Protein AF-A0AAV5BTE7-F1 (afdb_monomer)

InterPro domains:
  IPR003690 Transcription termination factor, mitochondrial/chloroplastic [PF02536] (1-107)
  IPR003690 Transcription termination factor, mitochondrial/chloroplastic [PTHR13068] (10-111)
  IPR003690 Transcription termination factor, mitochondrial/chloroplastic [SM00733] (30-61)
  IPR003690 Transcription termination factor, mitochondrial/chloroplastic [SM00733] (62-93)
  IPR038538 MTERF superfamily, mitochondrial/chloroplastic [G3DSA:1.25.70.10] (1-117)

Nearest PDB structures (foldseek):
  3m66-assembly1_A  TM=8.465E-01  e=2.252E-04  Homo sapiens
  4fzv-assembly1_B  TM=8.477E-01  e=6.523E-04  Homo sapiens
  7odr-assembly1_y  TM=8.522E-01  e=7.716E-04  Homo sapiens
  4fp9-assembly1_B  TM=8.095E-01  e=9.653E-04  Homo sapiens
  3n6s-assembly1_A  TM=8.250E-01  e=5.474E-03  Homo sapiens

Structure (mmCIF, N/CA/C/O backbone):
data_AF-A0AAV5BTE7-F1
#
_entry.id   AF-A0AAV5BTE7-F1
#
loop_
_atom_site.group_PDB
_atom_site.id
_atom_site.type_symbol
_atom_site.label_atom_id
_atom_site.label_alt_id
_atom_site.label_comp_id
_atom_site.label_asym_id
_atom_site.label_entity_id
_atom_site.label_seq_id
_atom_site.pdbx_PDB_ins_code
_atom_site.Cartn_x
_atom_site.Cartn_y
_atom_site.Cartn_z
_atom_site.occupancy
_atom_site.B_iso_or_equiv
_atom_site.auth_seq_id
_atom_site.auth_comp_id
_atom_site.auth_asym_id
_atom_site.auth_atom_id
_atom_site.pdbx_PDB_model_num
ATOM 1 N N . MET A 1 1 ? 4.923 20.482 -11.886 1.00 43.56 1 MET A N 1
ATOM 2 C CA . MET A 1 1 ? 4.784 19.327 -12.803 1.00 43.56 1 MET A CA 1
ATOM 3 C C . MET A 1 1 ? 4.765 18.045 -11.981 1.00 43.56 1 MET A C 1
ATOM 5 O O . MET A 1 1 ? 5.563 17.973 -11.049 1.00 43.56 1 MET A O 1
ATOM 9 N N . PRO A 1 2 ? 3.886 17.068 -12.272 1.00 46.47 2 PRO A N 1
ATOM 10 C CA . PRO A 1 2 ? 3.897 15.764 -11.605 1.00 46.47 2 PRO A CA 1
ATOM 11 C C . PRO A 1 2 ? 5.210 15.014 -11.881 1.00 46.47 2 PRO A C 1
ATOM 13 O O . PRO A 1 2 ? 5.678 14.987 -13.016 1.00 46.47 2 PRO A O 1
ATOM 16 N N . GLN A 1 3 ? 5.803 14.400 -10.854 1.00 51.56 3 GLN A N 1
ATOM 17 C CA . GLN A 1 3 ? 7.149 13.795 -10.911 1.00 51.56 3 GLN A CA 1
ATOM 18 C C . GLN A 1 3 ? 7.241 12.503 -11.758 1.00 51.56 3 GLN A C 1
ATOM 20 O O . GLN A 1 3 ? 8.336 12.010 -12.005 1.00 51.56 3 GLN A O 1
ATOM 25 N N . ALA A 1 4 ? 6.117 11.939 -12.212 1.00 51.84 4 ALA A N 1
ATOM 26 C CA . ALA A 1 4 ? 6.076 10.605 -12.822 1.00 51.84 4 ALA A CA 1
ATOM 27 C C . ALA A 1 4 ? 6.687 10.507 -14.240 1.00 51.84 4 ALA A C 1
ATOM 29 O O . ALA A 1 4 ? 6.995 9.409 -14.693 1.00 51.84 4 ALA A O 1
ATOM 30 N N . ILE A 1 5 ? 6.863 11.626 -14.954 1.00 55.81 5 ILE A N 1
ATOM 31 C CA . ILE A 1 5 ? 7.167 11.623 -16.403 1.00 55.81 5 ILE A CA 1
ATOM 32 C C . ILE A 1 5 ? 8.683 11.643 -16.718 1.00 55.81 5 ILE A C 1
ATOM 34 O O . ILE A 1 5 ? 9.073 11.628 -17.881 1.00 55.81 5 ILE A O 1
ATOM 38 N N . SER A 1 6 ? 9.559 11.672 -15.706 1.00 65.56 6 SER A N 1
ATOM 39 C CA . SER A 1 6 ? 11.025 11.766 -15.874 1.00 65.56 6 SER A CA 1
ATOM 40 C C . SER A 1 6 ? 11.812 10.528 -15.413 1.00 65.56 6 SER A C 1
ATOM 42 O O . SER A 1 6 ? 13.044 10.541 -15.420 1.00 65.56 6 SER A O 1
ATOM 44 N N . LEU A 1 7 ? 11.136 9.442 -15.023 1.00 79.06 7 LEU A N 1
ATOM 45 C CA . LEU A 1 7 ? 11.792 8.216 -14.557 1.00 79.06 7 LEU A CA 1
ATOM 46 C C . LEU A 1 7 ? 12.430 7.429 -15.710 1.00 79.06 7 LEU A C 1
ATOM 48 O O . LEU A 1 7 ? 11.772 7.030 -16.670 1.00 79.06 7 LEU A O 1
ATOM 52 N N . GLY A 1 8 ? 13.725 7.133 -15.582 1.00 86.50 8 GLY A N 1
ATOM 53 C CA . GLY A 1 8 ? 14.431 6.268 -16.525 1.00 86.50 8 GLY A CA 1
ATOM 54 C C . GLY A 1 8 ? 13.913 4.824 -16.488 1.00 86.50 8 GLY A C 1
ATOM 55 O O . GLY A 1 8 ? 13.606 4.289 -15.422 1.00 86.50 8 GLY A O 1
ATOM 56 N N . ARG A 1 9 ? 13.895 4.149 -17.648 1.00 89.69 9 ARG A N 1
ATOM 57 C CA . ARG A 1 9 ? 13.402 2.762 -17.815 1.00 89.69 9 ARG A CA 1
ATOM 58 C C . ARG A 1 9 ? 13.946 1.782 -16.765 1.00 89.69 9 ARG A C 1
ATOM 60 O O . ARG A 1 9 ? 13.201 0.935 -16.284 1.00 89.69 9 ARG A O 1
ATOM 67 N N . ALA A 1 10 ? 15.221 1.900 -16.392 1.00 90.25 10 ALA A N 1
ATOM 68 C CA . ALA A 1 10 ? 15.842 1.047 -15.376 1.00 90.25 10 ALA A CA 1
ATOM 69 C C . ALA A 1 10 ? 15.229 1.231 -13.972 1.00 90.25 10 ALA A C 1
ATOM 71 O O . ALA A 1 10 ? 15.050 0.249 -13.255 1.00 90.25 10 ALA A O 1
ATOM 72 N N . ALA A 1 11 ? 14.860 2.461 -13.594 1.00 88.81 11 ALA A N 1
ATOM 73 C CA . ALA A 1 11 ? 14.201 2.741 -12.320 1.00 88.81 11 ALA A CA 1
ATOM 74 C C . ALA A 1 11 ? 12.786 2.145 -12.289 1.00 88.81 11 ALA A C 1
ATOM 76 O O . ALA A 1 11 ? 12.435 1.463 -11.329 1.00 88.81 11 ALA A O 1
ATOM 77 N N . VAL A 1 12 ? 12.013 2.311 -13.369 1.00 92.69 12 VAL A N 1
ATOM 78 C CA . VAL A 1 12 ? 10.676 1.704 -13.508 1.00 92.69 12 VAL A CA 1
ATOM 79 C C . VAL A 1 12 ? 10.752 0.177 -13.405 1.00 92.69 12 VAL A C 1
ATOM 81 O O . VAL A 1 12 ? 10.051 -0.423 -12.592 1.00 92.69 12 VAL A O 1
ATOM 84 N N . LEU A 1 13 ? 11.655 -0.459 -14.163 1.00 94.81 13 LEU A N 1
ATOM 85 C CA . LEU A 1 13 ? 11.829 -1.915 -14.130 1.00 94.81 13 LEU A CA 1
ATOM 86 C C . LEU A 1 13 ? 12.258 -2.431 -12.748 1.00 94.81 13 LEU A C 1
ATOM 88 O O . LEU A 1 13 ? 11.819 -3.507 -12.357 1.00 94.81 13 LEU A O 1
ATOM 92 N N . LYS A 1 14 ? 13.049 -1.672 -11.975 1.00 95.81 14 LYS A N 1
ATOM 93 C CA . LYS A 1 14 ? 13.416 -2.050 -10.598 1.00 95.81 14 LYS A CA 1
ATOM 94 C C . LYS A 1 14 ? 12.177 -2.216 -9.703 1.00 95.81 14 LYS A C 1
ATOM 96 O O . LYS A 1 14 ? 12.104 -3.191 -8.962 1.00 95.81 14 LYS A O 1
ATOM 101 N N . HIS A 1 15 ? 11.203 -1.309 -9.806 1.00 95.94 15 HIS A N 1
ATOM 102 C CA . HIS A 1 15 ? 9.954 -1.359 -9.033 1.00 95.94 15 HIS A CA 1
ATOM 103 C C . HIS A 1 15 ? 9.015 -2.467 -9.514 1.00 95.94 15 HIS A C 1
ATOM 105 O O . HIS A 1 15 ? 8.500 -3.227 -8.697 1.00 95.94 15 HIS A O 1
ATOM 111 N N . VAL A 1 16 ? 8.845 -2.620 -10.831 1.00 96.50 16 VAL A N 1
ATOM 112 C CA . VAL A 1 16 ? 8.019 -3.696 -11.408 1.00 96.50 16 VAL A CA 1
ATOM 113 C C . VAL A 1 16 ? 8.574 -5.076 -11.036 1.00 96.50 16 VAL A C 1
ATOM 115 O O . VAL A 1 16 ? 7.815 -5.950 -10.618 1.00 96.50 16 VAL A O 1
ATOM 118 N N . ASN A 1 17 ? 9.896 -5.264 -11.104 1.00 97.00 17 ASN A N 1
ATOM 119 C CA . ASN A 1 17 ? 10.547 -6.513 -10.703 1.00 97.00 17 ASN A CA 1
ATOM 120 C C . ASN A 1 17 ? 10.408 -6.780 -9.197 1.00 97.00 17 ASN A C 1
ATOM 122 O O . ASN A 1 17 ? 10.173 -7.922 -8.814 1.00 97.00 17 ASN A O 1
ATOM 126 N N . PHE A 1 18 ? 10.523 -5.750 -8.348 1.00 97.25 18 PHE A N 1
ATOM 127 C CA . PHE A 1 18 ? 10.294 -5.877 -6.905 1.00 97.25 18 PHE A CA 1
ATOM 128 C C . PHE A 1 18 ? 8.863 -6.339 -6.602 1.00 97.25 18 PHE A C 1
ATOM 130 O O . PHE A 1 18 ? 8.689 -7.354 -5.936 1.00 97.25 18 PHE A O 1
ATOM 137 N N . LEU A 1 19 ? 7.849 -5.669 -7.158 1.00 96.94 19 LEU A N 1
ATOM 138 C CA . LEU A 1 19 ? 6.446 -6.045 -6.955 1.00 96.94 19 LEU A CA 1
ATOM 139 C C . LEU A 1 19 ? 6.151 -7.454 -7.509 1.00 96.94 19 LEU A C 1
ATOM 141 O O . LEU A 1 19 ? 5.485 -8.253 -6.857 1.00 96.94 19 LEU A O 1
ATOM 145 N N . THR A 1 20 ? 6.722 -7.819 -8.657 1.00 97.19 20 THR A N 1
ATOM 146 C CA . THR A 1 20 ? 6.585 -9.190 -9.181 1.00 97.19 20 THR A CA 1
ATOM 147 C C . THR A 1 20 ? 7.216 -10.220 -8.228 1.00 97.19 20 THR A C 1
ATOM 149 O O . THR A 1 20 ? 6.625 -11.265 -7.970 1.00 97.19 20 THR A O 1
ATOM 152 N N . ALA A 1 21 ? 8.374 -9.916 -7.628 1.00 97.06 21 ALA A N 1
ATOM 153 C CA . ALA A 1 21 ? 9.024 -10.773 -6.630 1.00 97.06 21 ALA A CA 1
ATOM 154 C C . ALA A 1 21 ? 8.276 -10.837 -5.280 1.00 97.06 21 ALA A C 1
ATOM 156 O O . ALA A 1 21 ? 8.404 -11.826 -4.561 1.00 97.06 21 ALA A O 1
ATOM 157 N N . CYS A 1 22 ? 7.467 -9.826 -4.947 1.00 95.75 22 CYS A N 1
ATOM 158 C CA . CYS A 1 22 ? 6.534 -9.855 -3.815 1.00 95.75 22 CYS A CA 1
ATOM 159 C C . CYS A 1 22 ? 5.366 -10.843 -4.013 1.00 95.75 22 CYS A C 1
ATOM 161 O O . CYS A 1 22 ? 4.737 -11.236 -3.029 1.00 95.75 22 CYS A O 1
ATOM 163 N N . GLY A 1 23 ? 5.098 -11.264 -5.256 1.00 96.38 23 GLY A N 1
ATOM 164 C CA . GLY A 1 23 ? 4.036 -12.207 -5.620 1.00 96.38 23 GLY A CA 1
ATOM 165 C C . GLY A 1 23 ? 2.936 -11.626 -6.515 1.00 96.38 23 GLY A C 1
ATOM 166 O O . GLY A 1 23 ? 2.019 -12.357 -6.878 1.00 96.38 23 GLY A O 1
ATOM 167 N N . PHE A 1 24 ? 3.010 -10.345 -6.893 1.00 97.56 24 PHE A N 1
ATOM 168 C CA . PHE A 1 24 ? 2.004 -9.721 -7.757 1.00 97.56 24 PHE A CA 1
ATOM 169 C C . PHE A 1 24 ? 2.148 -10.160 -9.220 1.00 97.56 24 PHE A C 1
ATOM 171 O O . PHE A 1 24 ? 3.243 -10.167 -9.785 1.00 97.56 24 PHE A O 1
ATOM 178 N N . MET A 1 25 ? 1.024 -10.436 -9.884 1.00 97.56 25 MET A N 1
ATOM 179 C CA . MET A 1 25 ? 0.984 -10.592 -11.338 1.00 97.56 25 MET A CA 1
ATOM 180 C C . MET A 1 25 ? 1.270 -9.258 -12.036 1.00 97.56 25 MET A C 1
ATOM 182 O O . MET A 1 25 ? 0.857 -8.197 -11.569 1.00 97.56 25 MET A O 1
ATOM 186 N N . LEU A 1 26 ? 1.876 -9.293 -13.228 1.00 96.81 26 LEU A N 1
ATOM 187 C CA . LEU A 1 26 ? 2.146 -8.080 -14.015 1.00 96.81 26 LEU A CA 1
ATOM 188 C C . LEU A 1 26 ? 0.871 -7.259 -14.316 1.00 96.81 26 LEU A C 1
ATOM 190 O O . LEU A 1 26 ? 0.927 -6.033 -14.378 1.00 96.81 26 LEU A O 1
ATOM 194 N N . SER A 1 27 ? -0.286 -7.916 -14.445 1.00 97.50 27 SER A N 1
ATOM 195 C CA . SER A 1 27 ? -1.601 -7.273 -14.580 1.00 97.50 27 SER A CA 1
ATOM 196 C C . SER A 1 27 ? -2.037 -6.521 -13.314 1.00 97.50 27 SER A C 1
ATOM 198 O O . SER A 1 27 ? -2.522 -5.394 -13.417 1.00 97.50 27 SER A O 1
ATOM 200 N N . GLN A 1 28 ? -1.824 -7.097 -12.124 1.00 98.00 28 GLN A N 1
ATOM 201 C CA . GLN A 1 28 ? -2.054 -6.429 -10.836 1.00 98.00 28 GLN A CA 1
ATOM 202 C C . GLN A 1 28 ? -1.094 -5.245 -10.668 1.00 98.00 28 GLN A C 1
ATOM 204 O O . GLN A 1 28 ? -1.545 -4.137 -10.395 1.00 98.00 28 GLN A O 1
ATOM 209 N N . VAL A 1 29 ? 0.203 -5.425 -10.946 1.00 97.69 29 VAL A N 1
ATOM 210 C CA . VAL A 1 29 ? 1.187 -4.325 -10.925 1.00 97.69 29 VAL A CA 1
ATOM 211 C C . VAL A 1 29 ? 0.779 -3.198 -11.881 1.00 97.69 29 VAL A C 1
ATOM 213 O O . VAL A 1 29 ? 0.857 -2.026 -11.517 1.00 97.69 29 VAL A O 1
ATOM 216 N N . SER A 1 30 ? 0.274 -3.520 -13.077 1.00 97.00 30 SER A N 1
ATOM 217 C CA . SER A 1 30 ? -0.230 -2.506 -14.010 1.00 97.00 30 SER A CA 1
ATOM 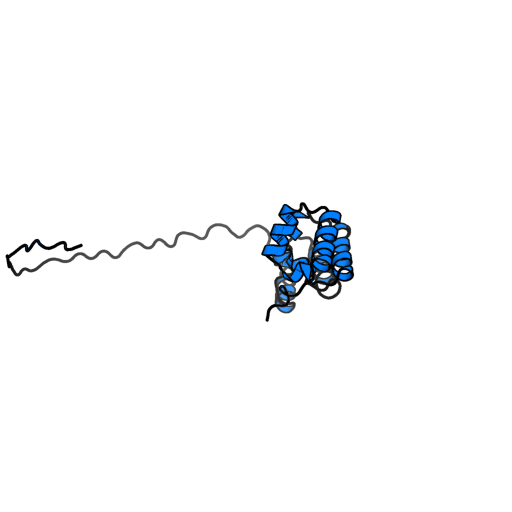218 C C . SER A 1 30 ? -1.457 -1.765 -13.468 1.00 97.00 30 SER A C 1
ATOM 220 O O . SER A 1 30 ? -1.517 -0.546 -13.614 1.00 97.00 30 SER A O 1
ATOM 222 N N . ARG A 1 31 ? -2.414 -2.454 -12.821 1.00 97.44 31 ARG A N 1
ATOM 223 C CA . ARG A 1 31 ? -3.549 -1.808 -12.124 1.00 97.44 31 ARG A CA 1
ATOM 224 C C . ARG A 1 31 ? -3.040 -0.840 -11.052 1.00 97.44 31 ARG A C 1
ATOM 226 O O . ARG A 1 31 ? -3.424 0.328 -11.051 1.00 97.44 31 ARG A O 1
ATOM 233 N N . MET A 1 32 ? -2.127 -1.306 -10.197 1.00 97.50 32 MET A N 1
ATOM 234 C CA . MET A 1 32 ? -1.544 -0.524 -9.101 1.00 97.50 32 MET A CA 1
ATOM 235 C C . MET A 1 32 ? -0.870 0.756 -9.600 1.00 97.50 32 MET A C 1
ATOM 237 O O . MET A 1 32 ? -1.089 1.824 -9.036 1.00 97.50 32 MET A O 1
ATOM 241 N N . VAL A 1 33 ? -0.083 0.666 -10.675 1.00 96.00 33 VAL A N 1
ATOM 242 C CA . VAL A 1 33 ? 0.630 1.808 -11.272 1.00 96.00 33 VAL A CA 1
ATOM 243 C C . VAL A 1 33 ? -0.320 2.803 -11.945 1.00 96.00 33 VAL A C 1
ATOM 245 O O . VAL A 1 33 ? -0.064 4.001 -11.883 1.00 96.00 33 VAL A O 1
ATOM 248 N N . VAL A 1 34 ? -1.418 2.347 -12.559 1.00 95.88 34 VAL A N 1
ATOM 249 C CA . VAL A 1 34 ? -2.436 3.246 -13.140 1.00 95.88 34 VAL A CA 1
ATOM 250 C C . VAL A 1 34 ? -3.143 4.057 -12.049 1.00 95.88 34 VAL A C 1
ATOM 252 O O . VAL A 1 34 ? -3.354 5.254 -12.225 1.00 95.88 34 VAL A O 1
ATOM 255 N N . VAL A 1 35 ? -3.464 3.433 -10.911 1.00 94.56 35 VAL A N 1
ATOM 256 C CA . VAL A 1 35 ? -4.107 4.099 -9.760 1.00 94.56 35 VAL A CA 1
ATOM 257 C C . VAL A 1 35 ? -3.119 4.969 -8.967 1.00 94.56 35 VAL A C 1
ATOM 259 O O . VAL A 1 35 ? -3.485 6.028 -8.462 1.00 94.56 35 VAL A O 1
ATOM 262 N N . CYS A 1 36 ? -1.862 4.536 -8.851 1.00 94.44 36 CYS A N 1
ATOM 263 C CA . CYS A 1 36 ? -0.828 5.146 -8.013 1.00 94.44 36 CYS A CA 1
ATOM 264 C C . CYS A 1 36 ? 0.507 5.255 -8.785 1.00 94.44 36 CYS A C 1
ATOM 266 O O . CYS A 1 36 ? 1.443 4.499 -8.512 1.00 94.44 36 CYS A O 1
ATOM 268 N N . PRO A 1 37 ? 0.656 6.189 -9.749 1.00 93.75 37 PRO A N 1
ATOM 269 C CA . PRO A 1 37 ? 1.882 6.305 -10.550 1.00 93.75 37 PRO A CA 1
ATOM 270 C C . PRO A 1 37 ? 3.138 6.597 -9.716 1.00 93.75 37 PRO A C 1
ATOM 272 O O . PRO A 1 37 ? 4.244 6.194 -10.083 1.00 93.75 37 PRO A O 1
ATOM 275 N N . GLN A 1 38 ? 2.976 7.263 -8.567 1.00 92.31 38 GLN A N 1
ATOM 276 C CA . GLN A 1 38 ? 4.055 7.551 -7.622 1.00 92.31 38 GLN A CA 1
ATOM 277 C C . GLN A 1 38 ? 4.700 6.291 -7.026 1.00 92.31 38 GLN A C 1
ATOM 279 O O . GLN A 1 38 ? 5.842 6.371 -6.586 1.00 92.31 38 GLN A O 1
ATOM 284 N N . LEU A 1 39 ? 4.031 5.131 -7.078 1.00 93.75 39 LEU A N 1
ATOM 285 C CA . LEU A 1 39 ? 4.563 3.827 -6.663 1.00 93.75 39 LEU A CA 1
ATOM 286 C C . LEU A 1 39 ? 5.903 3.486 -7.344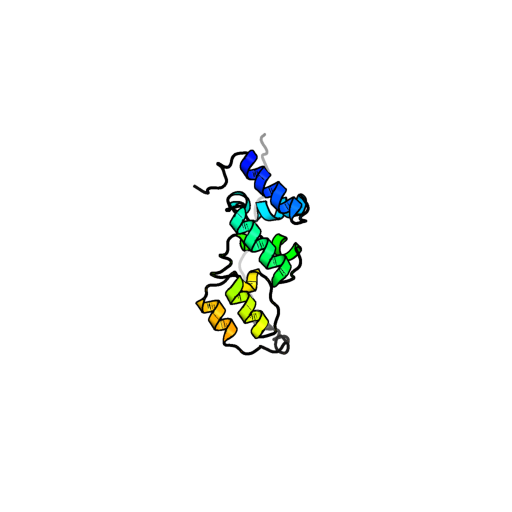 1.00 93.75 39 LEU A C 1
ATOM 288 O O . LEU A 1 39 ? 6.760 2.849 -6.740 1.00 93.75 39 LEU A O 1
ATOM 292 N N . LEU A 1 40 ? 6.110 3.949 -8.584 1.00 94.06 40 LEU A N 1
ATOM 293 C CA . LEU A 1 40 ? 7.348 3.755 -9.356 1.00 94.06 40 LEU A CA 1
ATOM 294 C C . LEU A 1 40 ? 8.483 4.731 -8.991 1.00 94.06 40 LEU A C 1
ATOM 296 O O . LEU A 1 40 ? 9.575 4.634 -9.555 1.00 94.06 40 LEU A O 1
ATOM 300 N N . ALA A 1 41 ? 8.215 5.692 -8.106 1.00 92.06 41 ALA A N 1
ATOM 301 C CA . ALA A 1 41 ? 9.136 6.747 -7.683 1.00 92.06 41 ALA A CA 1
ATOM 302 C C . ALA A 1 41 ? 9.503 6.665 -6.189 1.00 92.06 41 ALA A C 1
ATOM 304 O O . ALA A 1 41 ? 10.249 7.513 -5.696 1.00 92.06 41 ALA A O 1
ATOM 305 N N . LEU A 1 42 ? 8.960 5.686 -5.460 1.00 93.62 42 LEU A N 1
ATOM 306 C CA . LEU A 1 42 ? 9.201 5.523 -4.030 1.00 93.62 42 LEU A CA 1
ATOM 307 C C . LEU A 1 42 ? 10.624 5.027 -3.739 1.00 93.62 42 LEU A C 1
ATOM 309 O O . LEU A 1 42 ? 11.349 4.522 -4.596 1.00 93.62 42 LEU A O 1
ATOM 313 N N . ASN A 1 43 ? 11.039 5.156 -2.481 1.00 94.25 43 ASN A N 1
ATOM 314 C CA . ASN A 1 43 ? 12.272 4.531 -2.030 1.00 94.25 43 ASN A CA 1
ATOM 315 C C . ASN A 1 43 ? 12.060 3.008 -1.901 1.00 94.25 43 ASN A C 1
ATOM 317 O O . ASN A 1 43 ? 11.185 2.552 -1.166 1.00 94.25 43 ASN A O 1
ATOM 321 N N . MET A 1 44 ? 12.892 2.231 -2.599 1.00 94.38 44 MET A N 1
ATOM 322 C CA . MET A 1 44 ? 12.828 0.764 -2.651 1.00 94.38 44 MET A CA 1
ATOM 323 C C . MET A 1 44 ? 12.928 0.090 -1.275 1.00 94.38 44 MET A C 1
ATOM 325 O O . MET A 1 44 ? 12.274 -0.922 -1.035 1.00 94.38 44 MET A O 1
ATOM 329 N N . ASP A 1 45 ? 13.752 0.633 -0.383 1.00 94.69 45 ASP A N 1
ATOM 330 C CA . ASP A 1 45 ? 14.007 0.053 0.934 1.00 94.69 45 ASP A CA 1
ATOM 331 C C . ASP A 1 45 ? 12.816 0.335 1.863 1.00 94.69 45 ASP A C 1
ATOM 333 O O . ASP A 1 45 ? 12.343 -0.563 2.556 1.00 94.69 45 ASP A O 1
ATOM 337 N N . ILE A 1 46 ? 12.222 1.532 1.762 1.00 94.12 46 ILE A N 1
ATOM 338 C CA . ILE A 1 46 ? 10.955 1.872 2.431 1.00 94.12 46 ILE A CA 1
ATOM 339 C C . ILE A 1 46 ? 9.801 0.999 1.908 1.00 94.12 46 ILE A C 1
ATOM 341 O O . ILE A 1 46 ? 8.999 0.512 2.706 1.00 94.12 46 ILE A O 1
ATOM 345 N N . MET A 1 47 ? 9.712 0.756 0.594 1.00 95.81 47 MET A N 1
ATOM 346 C CA . MET A 1 47 ? 8.703 -0.155 0.029 1.00 95.81 47 MET A CA 1
ATOM 347 C C . MET A 1 47 ? 8.868 -1.587 0.542 1.00 95.81 47 MET A C 1
ATOM 349 O O . MET A 1 47 ? 7.874 -2.227 0.878 1.00 95.81 47 MET A O 1
ATOM 353 N N . ARG A 1 48 ? 10.111 -2.077 0.631 1.00 96.56 48 ARG A N 1
ATOM 354 C CA . ARG A 1 48 ? 10.431 -3.394 1.189 1.00 96.56 48 ARG A CA 1
ATOM 355 C C . ARG A 1 48 ? 9.980 -3.513 2.640 1.00 96.56 48 ARG A C 1
ATOM 357 O O . ARG A 1 48 ? 9.237 -4.437 2.944 1.00 96.56 48 ARG A O 1
ATOM 364 N N . MET A 1 49 ? 10.361 -2.566 3.497 1.00 97.00 49 MET A N 1
ATOM 365 C CA . MET A 1 49 ? 9.978 -2.578 4.914 1.00 97.00 49 MET A CA 1
ATOM 366 C C . MET A 1 49 ? 8.454 -2.548 5.098 1.00 97.00 49 MET A C 1
ATOM 368 O O . MET A 1 49 ? 7.916 -3.297 5.910 1.00 97.00 49 MET A O 1
ATOM 372 N N . ASN A 1 50 ? 7.742 -1.731 4.312 1.00 97.06 50 ASN A N 1
ATOM 373 C CA 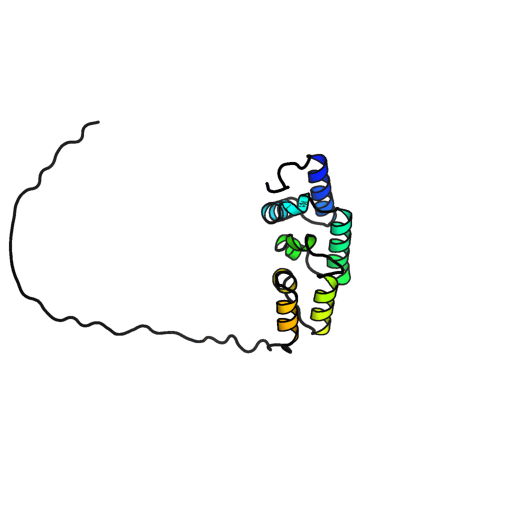. ASN A 1 50 ? 6.277 -1.707 4.323 1.00 97.06 50 ASN A CA 1
ATOM 374 C C . ASN A 1 50 ? 5.670 -3.045 3.865 1.00 97.06 50 ASN A C 1
ATOM 376 O O . ASN A 1 50 ? 4.717 -3.516 4.479 1.00 97.06 50 ASN A O 1
ATOM 380 N N . PHE A 1 51 ? 6.214 -3.671 2.815 1.00 97.81 51 PHE A N 1
ATOM 381 C CA . PHE A 1 51 ? 5.735 -4.971 2.335 1.00 97.81 51 PHE A CA 1
ATOM 382 C C . PHE A 1 51 ? 5.971 -6.098 3.349 1.00 97.81 51 PHE A C 1
ATOM 384 O O . PHE A 1 51 ? 5.084 -6.916 3.579 1.00 97.81 51 PHE A O 1
ATOM 391 N N . GLU A 1 52 ? 7.155 -6.137 3.960 1.00 97.31 52 GLU A N 1
ATOM 392 C CA . GLU A 1 52 ? 7.508 -7.127 4.982 1.00 97.31 52 GLU A CA 1
ATOM 393 C C . GLU A 1 52 ? 6.598 -6.987 6.210 1.00 97.31 52 GLU A C 1
ATOM 395 O O . GLU A 1 52 ? 6.062 -7.991 6.673 1.00 97.31 52 GLU A O 1
ATOM 400 N N . TYR A 1 53 ? 6.316 -5.757 6.663 1.00 97.81 53 TYR A N 1
ATOM 401 C CA . TYR A 1 53 ? 5.348 -5.519 7.739 1.00 97.81 53 TYR A CA 1
ATOM 402 C C . TYR A 1 53 ? 3.922 -5.949 7.364 1.00 97.81 53 TYR A C 1
ATOM 404 O O . TYR A 1 53 ? 3.255 -6.636 8.135 1.00 97.81 53 TYR A O 1
ATOM 412 N N . PHE A 1 54 ? 3.459 -5.580 6.165 1.00 97.88 54 PHE A N 1
ATOM 413 C CA . PHE A 1 54 ? 2.132 -5.948 5.668 1.00 97.88 54 PHE A CA 1
ATOM 414 C C . PHE A 1 54 ? 1.926 -7.466 5.621 1.00 97.88 54 PHE A C 1
ATOM 416 O O . PHE A 1 54 ? 0.879 -7.968 6.024 1.00 97.88 54 PHE A O 1
ATOM 423 N N . LYS A 1 55 ? 2.928 -8.197 5.124 1.00 96.25 55 LYS A N 1
ATOM 424 C CA . LYS A 1 55 ? 2.826 -9.639 4.917 1.00 96.25 55 LYS A CA 1
ATOM 425 C C . LYS A 1 55 ? 3.004 -10.442 6.203 1.00 96.25 55 LYS A C 1
ATOM 427 O O . LYS A 1 55 ? 2.283 -11.415 6.390 1.00 96.25 55 LYS A O 1
ATOM 432 N N . ASN A 1 56 ? 3.968 -10.068 7.041 1.00 96.31 56 ASN A N 1
ATOM 433 C CA . ASN A 1 56 ? 4.336 -10.862 8.212 1.00 96.31 56 ASN A CA 1
ATOM 434 C C . ASN A 1 56 ? 3.522 -10.468 9.451 1.00 96.31 56 ASN A C 1
ATOM 436 O O . ASN A 1 56 ? 3.075 -11.341 10.180 1.00 96.31 56 ASN A O 1
ATOM 440 N N . GLU A 1 57 ? 3.304 -9.166 9.668 1.00 96.00 57 GLU A N 1
ATOM 441 C CA . GLU A 1 57 ? 2.797 -8.666 10.953 1.00 96.00 57 GLU A CA 1
ATOM 442 C C . GLU A 1 57 ? 1.319 -8.263 10.880 1.00 96.00 57 GLU A C 1
ATOM 444 O O . GLU A 1 57 ? 0.632 -8.292 11.897 1.00 96.00 57 GLU A O 1
ATOM 449 N N . MET A 1 58 ? 0.826 -7.864 9.698 1.00 96.00 58 MET A N 1
ATOM 450 C CA . MET A 1 58 ? -0.610 -7.639 9.458 1.00 96.00 58 MET A CA 1
ATOM 451 C C . MET A 1 58 ? -1.322 -8.886 8.900 1.00 96.00 58 MET A C 1
ATOM 453 O O . MET A 1 58 ? -2.548 -8.931 8.933 1.00 96.00 58 MET A O 1
ATOM 457 N N . GLU A 1 59 ? -0.573 -9.862 8.367 1.00 95.31 59 GLU A N 1
ATOM 458 C CA . GLU A 1 59 ? -1.064 -11.134 7.794 1.00 95.31 59 GLU A CA 1
ATOM 459 C C . GLU A 1 59 ? -2.207 -10.988 6.755 1.00 95.31 59 GLU A C 1
ATOM 461 O O . GLU A 1 59 ? -3.117 -11.815 6.677 1.00 95.31 59 GLU A O 1
ATOM 466 N N . ARG A 1 60 ? -2.183 -9.922 5.938 1.00 95.06 60 ARG A N 1
ATOM 467 C CA . ARG A 1 60 ? -3.273 -9.577 4.998 1.00 95.06 60 ARG A CA 1
ATOM 468 C C . ARG A 1 60 ? -3.071 -10.138 3.586 1.00 95.06 60 ARG A C 1
ATOM 470 O O . ARG A 1 60 ? -1.950 -10.411 3.156 1.00 95.06 60 ARG A O 1
ATOM 477 N N . ASP A 1 61 ? -4.171 -10.253 2.838 1.00 95.88 61 ASP A N 1
ATOM 478 C CA . ASP A 1 61 ? -4.156 -10.676 1.430 1.00 95.88 61 ASP A CA 1
ATOM 479 C C . ASP A 1 61 ? -3.483 -9.617 0.536 1.00 95.88 61 ASP A C 1
ATOM 481 O O . ASP A 1 61 ? -3.675 -8.411 0.696 1.00 95.88 61 ASP A O 1
ATOM 485 N N . LEU A 1 62 ? -2.710 -10.077 -0.447 1.00 96.00 62 LEU A N 1
ATOM 486 C CA . LEU A 1 62 ? -2.059 -9.232 -1.437 1.00 96.00 62 LEU A CA 1
ATOM 487 C C . LEU A 1 62 ? -3.059 -8.430 -2.279 1.00 96.00 62 LEU A C 1
ATOM 489 O O . LEU A 1 62 ? -2.719 -7.313 -2.665 1.00 96.00 62 LEU A O 1
ATOM 493 N N . GLU A 1 63 ? -4.272 -8.930 -2.552 1.00 96.56 63 GLU A N 1
ATOM 494 C CA . GLU A 1 63 ? -5.242 -8.172 -3.367 1.00 96.56 63 GLU A CA 1
ATOM 495 C C . GLU A 1 63 ? -5.620 -6.825 -2.716 1.00 96.56 63 GLU A C 1
ATOM 497 O O . GLU A 1 63 ? -5.814 -5.845 -3.434 1.00 96.56 63 GLU A O 1
ATOM 502 N N . GLU A 1 64 ? -5.563 -6.689 -1.382 1.00 97.38 64 GLU A N 1
ATOM 503 C CA . GLU A 1 64 ? -5.772 -5.392 -0.716 1.00 97.3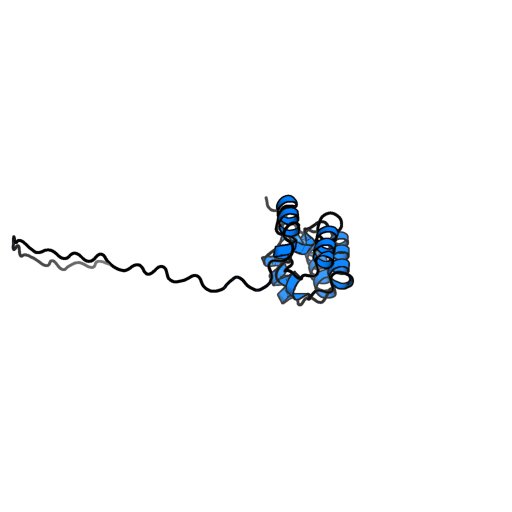8 64 GLU A CA 1
ATOM 504 C C . GLU A 1 64 ? -4.713 -4.339 -1.084 1.00 97.38 64 GLU A C 1
ATOM 506 O O . GLU A 1 64 ? -5.016 -3.147 -1.144 1.00 97.38 64 GLU A O 1
ATOM 511 N N . LEU A 1 65 ? -3.473 -4.748 -1.379 1.00 97.25 65 LEU A N 1
ATOM 512 C CA . LEU A 1 65 ? -2.446 -3.840 -1.906 1.00 97.25 65 LEU A CA 1
ATOM 513 C C . LEU A 1 65 ? -2.678 -3.497 -3.383 1.00 97.25 65 LEU A C 1
ATOM 515 O O . LEU A 1 65 ? -2.204 -2.458 -3.844 1.00 97.25 65 LEU A O 1
ATOM 519 N N . VAL A 1 66 ? -3.411 -4.334 -4.122 1.00 97.44 66 VAL A N 1
ATOM 520 C CA . VAL A 1 66 ? -3.818 -4.055 -5.507 1.00 97.44 66 VAL A CA 1
ATOM 521 C C . VAL A 1 66 ? -4.990 -3.070 -5.545 1.00 97.44 66 VAL A C 1
ATOM 523 O O . VAL A 1 66 ? -5.028 -2.201 -6.417 1.00 97.44 66 VAL A O 1
ATOM 526 N N . GLU A 1 67 ? -5.911 -3.163 -4.583 1.00 96.88 67 GLU A N 1
ATOM 527 C CA . GLU A 1 67 ? -6.999 -2.200 -4.371 1.00 96.88 67 GLU A CA 1
ATOM 528 C C . GLU A 1 67 ? -6.507 -0.872 -3.775 1.00 96.88 67 GLU A C 1
ATOM 530 O O . GLU A 1 67 ? -6.944 0.199 -4.200 1.00 96.88 67 GLU A O 1
ATOM 535 N N . PHE A 1 68 ? -5.567 -0.918 -2.824 1.00 97.44 68 PHE A N 1
ATOM 536 C CA . PHE A 1 68 ? -5.026 0.255 -2.134 1.00 97.44 68 PHE A CA 1
ATOM 537 C C . PHE A 1 68 ? -3.489 0.379 -2.271 1.00 97.44 68 PHE A C 1
ATOM 539 O O . PHE A 1 68 ? -2.761 0.397 -1.273 1.00 97.44 68 PHE A O 1
ATOM 546 N N . PRO A 1 69 ? -2.952 0.569 -3.496 1.00 96.88 69 PRO A N 1
ATOM 547 C CA . PRO A 1 69 ? -1.510 0.720 -3.737 1.00 96.88 69 PRO A CA 1
ATOM 548 C C . PRO A 1 69 ? -0.908 1.980 -3.095 1.00 96.88 69 PRO A C 1
ATOM 550 O O . PRO A 1 69 ? 0.312 2.107 -2.990 1.00 96.88 69 PRO A O 1
ATOM 553 N N . ALA A 1 70 ? -1.751 2.914 -2.643 1.00 96.69 70 ALA A N 1
ATOM 554 C CA . ALA A 1 70 ? -1.342 4.058 -1.838 1.00 96.69 70 ALA A CA 1
ATOM 555 C C . ALA A 1 70 ? -0.734 3.652 -0.480 1.00 96.69 70 ALA A C 1
ATOM 557 O O . ALA A 1 70 ? -0.010 4.460 0.097 1.00 96.69 70 ALA A O 1
ATOM 558 N N . PHE A 1 71 ? -0.948 2.417 0.002 1.00 97.75 71 PHE A N 1
ATOM 559 C CA . PHE A 1 71 ? -0.324 1.860 1.211 1.00 97.75 71 PHE A CA 1
ATOM 560 C C . PHE A 1 71 ? 1.176 2.183 1.318 1.00 97.75 71 PHE A C 1
ATOM 562 O O . PHE A 1 71 ? 1.623 2.730 2.321 1.00 97.75 71 PHE A O 1
ATOM 569 N N . PHE A 1 72 ? 1.935 1.952 0.242 1.00 96.62 72 PHE A N 1
ATOM 570 C CA . PHE A 1 72 ? 3.386 2.174 0.195 1.00 96.62 72 PHE A CA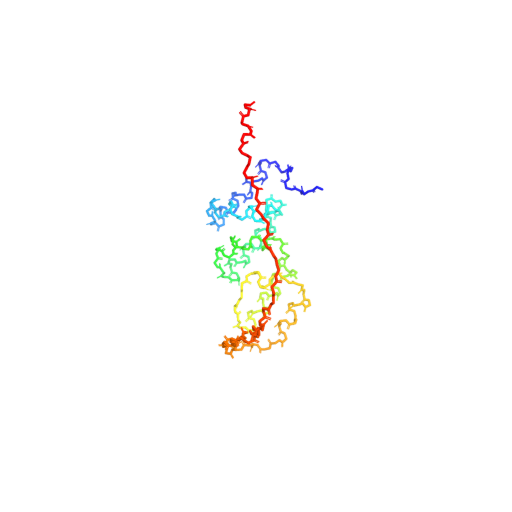 1
ATOM 571 C C . PHE A 1 72 ? 3.818 3.643 0.343 1.00 96.62 72 PHE A C 1
ATOM 573 O O . PHE A 1 72 ? 5.004 3.914 0.520 1.00 96.62 72 PHE A O 1
ATOM 580 N N . THR A 1 73 ? 2.881 4.591 0.245 1.00 95.19 73 THR A N 1
ATOM 581 C CA . THR A 1 73 ? 3.148 6.028 0.413 1.00 95.19 73 THR A CA 1
ATOM 582 C C . THR A 1 73 ? 3.043 6.494 1.868 1.00 95.19 73 THR A C 1
ATOM 584 O O . THR A 1 73 ? 3.511 7.587 2.186 1.00 95.19 73 THR A O 1
ATOM 587 N N . TYR A 1 74 ? 2.469 5.676 2.758 1.00 96.44 74 TYR A N 1
ATOM 588 C CA . TYR A 1 74 ? 2.374 5.978 4.185 1.00 96.44 74 TYR A CA 1
ATOM 589 C C . TYR A 1 74 ? 3.680 5.643 4.916 1.00 96.44 74 TYR A C 1
ATOM 591 O O . TYR A 1 74 ? 4.411 4.718 4.559 1.00 96.44 74 TYR A O 1
ATOM 599 N N . GLY A 1 75 ? 3.978 6.399 5.973 1.00 95.94 75 GLY A N 1
ATOM 600 C CA . GLY A 1 75 ? 5.111 6.098 6.841 1.00 95.94 75 GLY A CA 1
ATOM 601 C C . GLY A 1 75 ? 4.809 4.889 7.724 1.00 95.94 75 GLY A C 1
ATOM 602 O O . GLY A 1 75 ? 3.833 4.897 8.480 1.00 95.94 75 GLY A O 1
ATOM 603 N N . LEU A 1 76 ? 5.661 3.862 7.642 1.00 96.62 76 LEU A N 1
ATOM 604 C CA . LEU A 1 76 ? 5.498 2.612 8.386 1.00 96.62 76 LEU A CA 1
ATOM 605 C C . LEU A 1 76 ? 5.394 2.868 9.897 1.00 96.62 76 LEU A C 1
ATOM 607 O O . LEU A 1 76 ? 4.370 2.585 10.511 1.00 96.62 76 LEU A O 1
ATOM 611 N N . GLU A 1 77 ? 6.433 3.477 10.468 1.00 96.25 77 GLU A N 1
ATOM 612 C CA . GLU A 1 77 ? 6.536 3.738 11.908 1.00 96.25 77 GLU A CA 1
ATOM 613 C C . GLU A 1 77 ? 5.665 4.915 12.375 1.00 96.25 77 GLU A C 1
ATOM 615 O O . GLU A 1 77 ? 5.200 4.930 13.510 1.00 96.25 77 GLU A O 1
ATOM 620 N N . SER A 1 78 ? 5.409 5.900 11.506 1.00 95.62 78 SER A N 1
ATOM 621 C CA . SER A 1 78 ? 4.615 7.085 11.862 1.00 95.62 78 SER A CA 1
ATOM 622 C C . SER A 1 78 ? 3.107 6.859 11.799 1.00 95.62 78 SER A C 1
ATOM 624 O O . SER A 1 78 ? 2.359 7.616 12.410 1.00 95.62 78 SER A O 1
ATOM 626 N N . THR A 1 79 ? 2.640 5.898 10.996 1.00 96.56 79 THR A N 1
ATOM 627 C CA . THR A 1 79 ? 1.221 5.823 10.620 1.00 96.56 79 THR A CA 1
ATOM 628 C C . THR A 1 79 ? 0.711 4.393 10.500 1.00 96.56 79 THR A C 1
ATOM 630 O O . THR A 1 79 ? -0.303 4.076 11.115 1.00 96.56 79 THR A O 1
ATOM 633 N N . VAL A 1 80 ? 1.384 3.517 9.746 1.00 97.44 80 VAL A N 1
ATOM 634 C CA . VAL A 1 80 ? 0.870 2.157 9.492 1.00 97.44 80 VAL A CA 1
ATOM 635 C C . VAL A 1 80 ? 0.883 1.316 10.770 1.00 97.44 80 VAL A C 1
ATOM 637 O O . VAL A 1 80 ? -0.173 0.851 11.199 1.00 97.44 80 VAL A O 1
ATOM 640 N N . ARG A 1 81 ? 2.049 1.180 11.415 1.00 97.25 81 ARG A N 1
ATOM 641 C CA . ARG A 1 81 ? 2.233 0.415 12.656 1.00 97.25 81 ARG A CA 1
ATOM 642 C C . ARG A 1 81 ? 1.318 0.892 13.799 1.00 97.25 81 ARG A C 1
ATOM 644 O O . ARG A 1 81 ? 0.531 0.073 14.274 1.00 97.25 81 ARG A O 1
ATOM 651 N N . PRO A 1 82 ? 1.329 2.174 14.230 1.00 96.94 82 PRO A N 1
ATOM 652 C CA . PRO A 1 82 ? 0.533 2.601 15.386 1.00 96.94 82 PRO A CA 1
ATOM 653 C C . PRO A 1 82 ? -0.979 2.449 15.169 1.00 96.94 82 PRO A C 1
ATOM 655 O O . PRO A 1 82 ? -1.704 2.104 16.105 1.00 96.94 82 PRO A O 1
ATOM 658 N N . ARG A 1 83 ? -1.473 2.660 13.938 1.00 97.06 83 ARG A N 1
ATOM 659 C CA . ARG A 1 83 ? -2.895 2.470 13.619 1.00 97.06 83 ARG A CA 1
ATOM 660 C C . ARG A 1 83 ? -3.278 0.993 13.562 1.00 97.06 83 ARG A C 1
ATOM 662 O O . ARG A 1 83 ? -4.328 0.630 14.088 1.00 97.06 83 ARG A O 1
ATOM 669 N N . HIS A 1 84 ? -2.429 0.146 12.979 1.00 96.50 84 HIS A N 1
ATOM 670 C CA . HIS A 1 84 ? -2.630 -1.303 12.956 1.00 96.50 84 HIS A CA 1
ATOM 671 C C . HIS A 1 84 ? -2.706 -1.884 14.376 1.00 96.50 84 HIS A C 1
ATOM 673 O O . HIS A 1 84 ? -3.699 -2.518 14.725 1.00 96.50 84 HIS A O 1
ATOM 679 N N . GLU A 1 85 ? -1.724 -1.582 15.230 1.00 95.69 85 GLU A N 1
ATOM 680 C CA . GLU A 1 85 ? -1.689 -2.046 16.624 1.00 95.69 85 GLU A CA 1
ATOM 681 C C . GLU A 1 85 ? -2.909 -1.587 17.439 1.00 95.69 85 GLU A C 1
ATOM 683 O O . GLU A 1 85 ? -3.387 -2.316 18.308 1.00 95.69 85 GLU A O 1
ATOM 688 N N . MET A 1 86 ? -3.437 -0.388 17.168 1.00 95.00 86 MET A N 1
ATOM 689 C CA . MET A 1 86 ? -4.650 0.112 17.819 1.00 95.00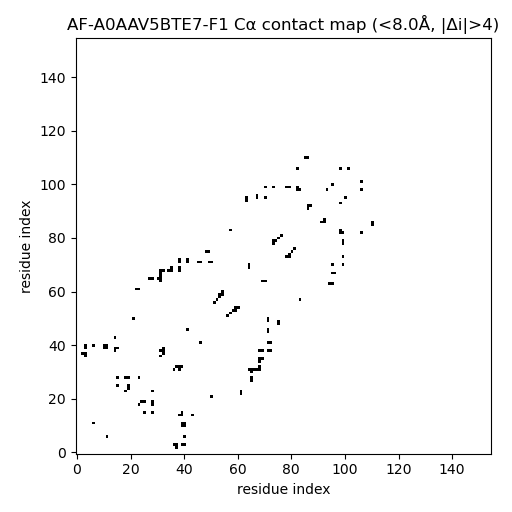 86 MET A CA 1
ATOM 690 C C . MET A 1 86 ? -5.901 -0.674 17.408 1.00 95.00 86 MET A C 1
ATOM 692 O O . MET A 1 86 ? -6.702 -1.038 18.269 1.00 95.00 86 MET A O 1
ATOM 696 N N . VAL A 1 87 ? -6.050 -0.969 16.114 1.00 93.62 87 VAL A N 1
ATOM 697 C CA . VAL A 1 87 ? -7.178 -1.745 15.576 1.00 93.62 87 VAL A CA 1
ATOM 698 C C . VAL A 1 87 ? -7.138 -3.194 16.075 1.00 93.62 87 VAL A C 1
ATOM 700 O O . VAL A 1 87 ? -8.150 -3.689 16.569 1.00 93.62 87 VAL A O 1
ATOM 703 N N . VAL A 1 88 ? -5.960 -3.830 16.082 1.00 93.31 88 VAL A N 1
ATOM 704 C CA . VAL A 1 88 ? -5.760 -5.170 16.669 1.00 93.31 88 VAL A CA 1
ATOM 705 C C . VAL A 1 88 ? -6.101 -5.179 18.162 1.00 93.31 88 VAL A C 1
ATOM 707 O O . VAL A 1 88 ? -6.823 -6.061 18.619 1.00 93.31 88 VAL A O 1
ATOM 710 N N . ARG A 1 89 ? -5.668 -4.167 18.930 1.00 93.31 89 ARG A N 1
ATOM 711 C CA . ARG A 1 89 ? -5.996 -4.032 20.364 1.00 93.31 89 ARG A CA 1
ATOM 712 C C . ARG A 1 89 ? -7.499 -3.876 20.625 1.00 93.31 89 ARG A C 1
ATOM 714 O O . ARG A 1 89 ? -7.977 -4.327 21.662 1.00 93.31 89 ARG A O 1
ATOM 721 N N . LYS A 1 90 ? -8.231 -3.235 19.710 1.00 91.12 90 LYS A N 1
ATOM 722 C CA . LYS A 1 90 ? -9.696 -3.091 19.751 1.00 91.12 90 LYS A CA 1
ATOM 723 C C . LYS A 1 90 ? -10.445 -4.311 19.189 1.00 91.12 90 LYS A C 1
ATOM 725 O O . LYS A 1 90 ? -11.663 -4.358 19.307 1.00 91.12 90 LYS A O 1
ATOM 730 N N . GLY A 1 91 ? -9.745 -5.294 18.617 1.00 89.75 91 GLY A N 1
ATOM 731 C CA . GLY A 1 91 ? -10.304 -6.597 18.246 1.00 89.75 91 GLY A CA 1
ATOM 732 C C . GLY A 1 91 ? -11.183 -6.620 16.991 1.00 89.75 91 GLY A C 1
ATOM 733 O O . GLY A 1 91 ? -11.979 -7.543 16.847 1.00 89.75 91 GLY A O 1
ATOM 734 N N . PHE A 1 92 ? -11.061 -5.641 16.086 1.00 86.88 92 PHE A N 1
ATOM 735 C CA . PHE A 1 92 ? -11.826 -5.608 14.831 1.00 86.88 92 PHE A CA 1
ATOM 736 C C . PHE A 1 92 ? -10.922 -5.530 13.595 1.00 86.88 92 PHE A C 1
ATOM 738 O O . PHE A 1 92 ? -9.747 -5.185 13.683 1.00 86.88 92 PHE A O 1
ATOM 745 N N . THR A 1 93 ? -11.477 -5.837 12.422 1.00 89.25 93 THR A N 1
ATOM 746 C CA . THR A 1 93 ? -10.795 -5.739 11.123 1.00 89.25 93 THR A CA 1
ATOM 747 C C . THR A 1 93 ? -11.421 -4.639 10.263 1.00 89.25 93 THR A C 1
ATOM 749 O O . THR A 1 93 ? -12.603 -4.323 10.377 1.00 89.25 93 THR A O 1
ATOM 752 N N . CYS A 1 94 ? -10.619 -3.999 9.411 1.00 93.06 94 CYS A N 1
ATOM 753 C CA . CYS A 1 94 ? -11.063 -2.930 8.511 1.00 93.06 94 CYS A CA 1
ATOM 754 C C . CYS A 1 94 ? -10.152 -2.851 7.277 1.00 93.06 94 CYS A C 1
ATOM 756 O O . CYS A 1 94 ? -8.988 -3.255 7.345 1.00 93.06 94 CYS A O 1
ATOM 758 N N . SER A 1 95 ? -10.651 -2.332 6.151 1.00 95.62 95 SER A N 1
ATOM 759 C CA . SER A 1 95 ? -9.856 -2.184 4.919 1.00 95.62 95 SER A CA 1
ATOM 760 C C . SER A 1 95 ? -8.692 -1.202 5.091 1.00 95.62 95 SER A C 1
ATOM 762 O O . SER A 1 95 ? -8.761 -0.270 5.899 1.00 95.62 95 SER A O 1
ATOM 764 N N . LEU A 1 96 ? -7.631 -1.360 4.291 1.00 96.62 96 LEU A N 1
ATOM 765 C CA . LEU A 1 96 ? -6.497 -0.422 4.288 1.00 96.62 96 LEU A CA 1
ATOM 766 C C . LEU A 1 96 ? -6.924 1.034 4.051 1.00 96.62 96 LEU A C 1
ATOM 768 O O . LEU A 1 96 ? -6.417 1.945 4.709 1.00 96.62 96 LEU A O 1
ATOM 772 N N . ALA A 1 97 ? -7.892 1.255 3.158 1.00 95.56 97 ALA A N 1
ATOM 773 C CA . ALA A 1 97 ? -8.444 2.580 2.901 1.00 95.56 97 ALA A CA 1
ATOM 774 C C . ALA A 1 97 ? -9.134 3.161 4.147 1.00 95.56 97 ALA A C 1
ATOM 776 O O . ALA A 1 97 ? -8.929 4.330 4.465 1.00 95.56 97 ALA A O 1
ATOM 777 N N . TRP A 1 98 ? -9.900 2.362 4.900 1.00 95.19 98 TRP A N 1
ATOM 778 C CA . TRP A 1 98 ? -10.482 2.830 6.161 1.00 95.19 98 TRP A CA 1
ATOM 779 C C . TRP A 1 98 ? -9.389 3.156 7.186 1.00 95.19 98 TRP A C 1
ATOM 781 O O . TRP A 1 98 ? -9.440 4.220 7.800 1.00 95.19 98 TRP A O 1
ATOM 791 N N . LEU A 1 99 ? -8.379 2.293 7.326 1.00 95.81 99 LEU A N 1
ATOM 792 C CA . LEU A 1 99 ? -7.281 2.433 8.288 1.00 95.81 99 LEU A CA 1
ATOM 793 C C . LEU A 1 99 ? -6.413 3.684 8.040 1.00 95.81 99 LEU A C 1
ATOM 795 O O . LEU A 1 99 ? -6.050 4.395 8.981 1.00 95.81 99 LEU A O 1
ATOM 799 N N . LEU A 1 100 ? -6.067 3.952 6.778 1.00 96.62 100 LEU A N 1
ATOM 800 C CA . LEU A 1 100 ? -5.014 4.906 6.408 1.00 96.62 100 LEU A CA 1
ATOM 801 C C . LEU A 1 100 ? -5.535 6.186 5.735 1.00 96.62 100 LEU A C 1
ATOM 803 O O . LEU A 1 100 ? -4.922 7.242 5.893 1.00 96.62 100 LEU A O 1
ATOM 807 N N . ASN A 1 101 ? -6.677 6.154 5.038 1.00 95.44 101 ASN A N 1
ATOM 808 C CA . ASN A 1 101 ? -7.217 7.319 4.322 1.00 95.44 101 ASN A CA 1
ATOM 809 C C . ASN A 1 101 ? -8.017 8.268 5.243 1.00 95.44 101 ASN A C 1
ATOM 811 O O . ASN A 1 101 ? -9.198 8.555 5.034 1.00 95.44 101 ASN A O 1
ATOM 815 N N . CYS A 1 102 ? -7.372 8.729 6.315 1.00 93.94 102 CYS A N 1
ATOM 816 C CA . CYS A 1 102 ? -7.887 9.741 7.235 1.00 93.94 102 CYS A CA 1
ATOM 817 C C . CYS A 1 102 ? -6.749 10.441 7.997 1.00 93.94 102 CYS A C 1
ATOM 819 O O . CYS A 1 102 ? -5.664 9.880 8.175 1.00 93.94 102 CYS A O 1
ATOM 821 N N . SER A 1 103 ? -7.011 11.660 8.477 1.00 95.56 103 SER A N 1
ATOM 822 C CA . SER A 1 103 ? -6.132 12.370 9.414 1.00 95.56 103 SER A CA 1
ATOM 823 C C . SER A 1 103 ? -6.087 11.675 10.776 1.00 95.56 103 SER A C 1
ATOM 825 O O . SER A 1 103 ? -7.024 10.962 11.140 1.00 95.56 103 SER A O 1
ATOM 827 N N . ASP A 1 104 ? -5.032 11.926 11.553 1.00 95.00 104 ASP A N 1
ATOM 828 C CA . ASP A 1 104 ? -4.867 11.323 12.883 1.00 95.00 104 ASP A CA 1
ATOM 829 C C . ASP A 1 104 ? -6.030 11.682 13.816 1.00 95.00 104 ASP A C 1
ATOM 831 O O . ASP A 1 104 ? -6.633 10.793 14.400 1.00 95.00 104 ASP A O 1
ATOM 835 N N . ALA A 1 105 ? -6.480 12.943 13.826 1.00 95.38 105 ALA A N 1
ATOM 836 C CA . ALA A 1 105 ? -7.649 13.361 14.608 1.00 95.38 105 ALA A CA 1
ATOM 837 C C . ALA A 1 105 ? -8.934 12.566 14.276 1.00 95.38 105 ALA A C 1
ATOM 839 O O . ALA A 1 105 ? -9.705 12.238 15.177 1.00 95.38 105 ALA A O 1
ATOM 840 N N . LYS A 1 106 ? -9.152 12.221 12.996 1.00 94.81 106 LYS A N 1
ATOM 841 C CA . LYS A 1 106 ? -10.295 11.405 12.549 1.00 94.81 106 LYS A CA 1
ATOM 842 C C . LYS A 1 106 ? -10.085 9.914 12.831 1.00 94.81 106 LYS A C 1
ATOM 844 O O . LYS A 1 106 ? -11.055 9.180 13.015 1.00 94.81 106 LYS A O 1
ATOM 849 N N . PHE A 1 107 ? -8.839 9.445 12.855 1.00 95.25 107 PHE A N 1
ATOM 850 C CA . PHE A 1 107 ? -8.514 8.101 13.324 1.00 95.25 107 PHE A CA 1
ATOM 851 C C . PHE A 1 107 ? -8.791 7.975 14.829 1.00 95.25 107 PHE A C 1
ATOM 853 O O . PHE A 1 107 ? -9.549 7.096 15.229 1.00 95.25 107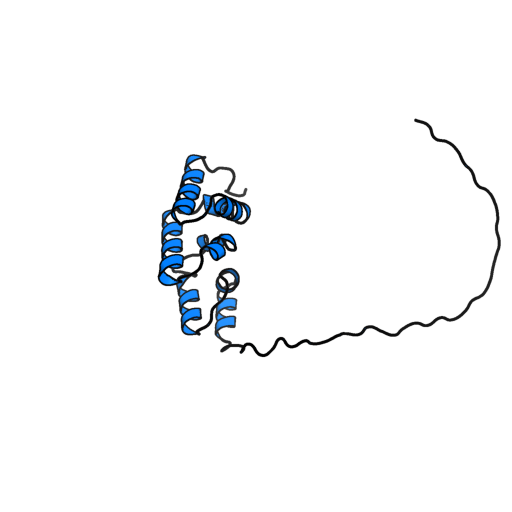 PHE A O 1
ATOM 860 N N . ASP A 1 108 ? -8.283 8.902 15.641 1.00 93.69 108 ASP A N 1
ATOM 861 C CA . ASP A 1 108 ? -8.491 8.945 17.092 1.00 93.69 108 ASP A CA 1
ATOM 862 C C . ASP A 1 108 ? -9.974 9.037 17.457 1.00 93.69 108 ASP 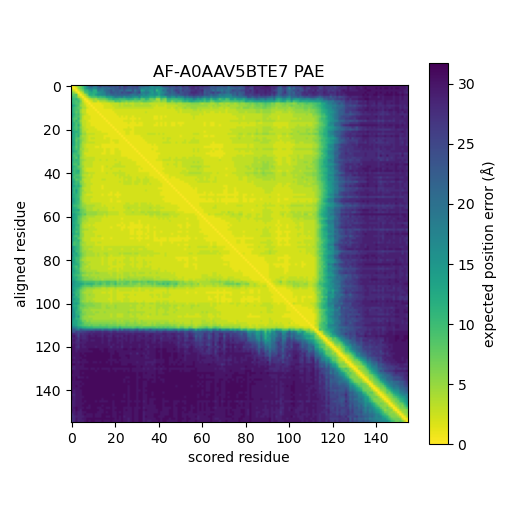A C 1
ATOM 864 O O . ASP A 1 108 ? -10.430 8.366 18.379 1.00 93.69 108 ASP A O 1
ATOM 868 N N . GLU A 1 109 ? -10.751 9.838 16.723 1.00 93.12 109 GLU A N 1
ATOM 869 C CA . GLU A 1 109 ? -12.208 9.897 16.856 1.00 93.12 109 GLU A CA 1
ATOM 870 C C . GLU A 1 109 ? -12.857 8.520 16.660 1.00 93.12 109 GLU A C 1
ATOM 872 O O . GLU A 1 109 ? -13.596 8.072 17.533 1.00 93.12 109 GLU A O 1
ATOM 877 N N . ARG A 1 110 ? -12.511 7.791 15.590 1.00 91.56 110 ARG A N 1
ATOM 878 C CA . ARG A 1 110 ? -13.011 6.423 15.359 1.00 91.56 110 ARG A CA 1
ATOM 879 C C . ARG A 1 110 ? -12.617 5.445 16.468 1.00 91.56 110 ARG A C 1
ATOM 881 O O . ARG A 1 110 ? -13.390 4.544 16.759 1.00 91.56 110 ARG A O 1
ATOM 888 N N . MET A 1 111 ? -11.445 5.611 17.087 1.00 90.06 111 MET A N 1
ATOM 889 C CA . MET A 1 111 ? -10.981 4.736 18.175 1.00 90.06 111 MET A CA 1
ATOM 890 C C . MET A 1 111 ? -11.660 5.019 19.527 1.00 90.06 111 MET A C 1
ATOM 892 O O . MET A 1 111 ? -11.622 4.157 20.409 1.00 90.06 111 MET A O 1
ATOM 896 N N . LYS A 1 112 ? -12.271 6.200 19.713 1.00 87.94 112 LYS A N 1
ATOM 897 C CA . LYS A 1 112 ? -13.023 6.550 20.937 1.00 87.94 112 LYS A CA 1
ATOM 898 C C . LYS A 1 112 ? -14.349 5.810 21.045 1.00 87.94 112 LYS A C 1
ATOM 900 O O . LYS A 1 112 ? -14.787 5.545 22.158 1.00 87.94 112 LYS A O 1
ATOM 905 N N . TYR A 1 113 ? -14.973 5.479 19.918 1.00 74.50 113 TYR A N 1
ATOM 906 C CA . TYR A 1 113 ? -16.182 4.668 19.910 1.00 74.50 113 TYR A CA 1
ATOM 907 C C . TYR A 1 113 ? -15.802 3.209 20.192 1.00 74.50 113 TYR A C 1
ATOM 909 O O . TYR A 1 113 ? -15.127 2.558 19.392 1.00 74.50 113 TYR A O 1
ATOM 917 N N . ASP A 1 114 ? -16.203 2.698 21.355 1.00 58.50 114 ASP A N 1
ATOM 918 C CA . ASP A 1 114 ? -16.205 1.260 21.611 1.00 58.50 114 ASP A CA 1
ATOM 919 C C . ASP A 1 114 ? -17.291 0.628 20.738 1.00 58.50 114 ASP A C 1
ATOM 921 O O . ASP A 1 114 ? -18.472 0.790 21.017 1.00 58.50 114 ASP A O 1
ATOM 925 N N . THR A 1 115 ? -16.856 -0.026 19.654 1.00 52.25 115 THR A N 1
ATOM 926 C CA . THR A 1 115 ? -17.627 -0.949 18.800 1.00 52.25 115 THR A CA 1
ATOM 927 C C . THR A 1 115 ? -19.115 -0.626 18.646 1.00 52.25 115 THR A C 1
ATOM 929 O O . THR A 1 115 ? -19.942 -1.082 19.436 1.00 52.25 115 THR A O 1
ATOM 932 N N . ILE A 1 116 ? -19.476 0.020 17.532 1.00 52.69 116 ILE A N 1
ATOM 933 C CA . ILE A 1 116 ? -20.802 -0.208 16.947 1.00 52.69 116 ILE A CA 1
ATOM 934 C C . ILE A 1 116 ? -20.891 -1.718 16.687 1.00 52.69 116 ILE A C 1
ATOM 936 O O . ILE A 1 116 ? -20.159 -2.246 15.845 1.00 52.69 116 ILE A O 1
ATOM 940 N N . GLY A 1 117 ? -21.720 -2.416 17.467 1.00 46.19 117 GLY A N 1
ATOM 941 C CA . GLY A 1 117 ? -22.108 -3.789 17.162 1.00 46.19 117 GLY A CA 1
ATOM 942 C C . GLY A 1 117 ? -22.763 -3.828 15.783 1.00 46.19 117 GLY A C 1
ATOM 943 O O . GLY A 1 117 ? -23.313 -2.826 15.332 1.00 46.19 117 GLY A O 1
ATOM 944 N N . VAL A 1 118 ? -22.694 -4.963 15.085 1.00 51.41 118 VAL A N 1
ATOM 945 C CA . VAL A 1 118 ? -23.225 -5.102 13.713 1.00 51.41 118 VAL A CA 1
ATOM 946 C C . VAL A 1 118 ? -24.756 -5.274 13.744 1.00 51.41 118 VAL A C 1
ATOM 948 O O . VAL A 1 118 ? -25.308 -6.232 13.218 1.00 51.41 118 VAL A O 1
ATOM 951 N N . GLU A 1 119 ? -25.427 -4.335 14.410 1.00 49.19 119 GLU A N 1
ATOM 952 C CA . GLU A 1 119 ? -26.860 -4.271 14.701 1.00 49.19 119 GLU A CA 1
ATOM 953 C C . GLU A 1 119 ? -27.319 -2.799 14.693 1.00 49.19 119 GLU A C 1
ATOM 955 O O . GLU A 1 119 ? -27.816 -2.303 15.692 1.00 49.19 119 GLU A O 1
ATOM 960 N N . GLU A 1 120 ? -27.098 -2.072 13.589 1.00 50.84 120 GLU A N 1
ATOM 961 C CA . GLU A 1 120 ? -27.928 -0.915 13.184 1.00 50.84 120 GLU A CA 1
ATOM 962 C C . GLU A 1 120 ? -27.525 -0.410 11.785 1.00 50.84 120 GLU A C 1
ATOM 964 O O . GLU A 1 120 ? -26.866 0.610 11.592 1.00 50.84 120 GLU A O 1
ATOM 969 N N . MET A 1 121 ? -27.955 -1.151 10.763 1.00 50.22 121 MET A N 1
ATOM 970 C CA . MET A 1 121 ? -28.310 -0.547 9.475 1.00 50.22 121 MET A CA 1
ATOM 971 C C . MET A 1 121 ? -29.558 -1.240 8.914 1.00 50.22 121 MET A C 1
ATOM 973 O O . MET A 1 121 ? -29.615 -1.634 7.750 1.00 50.22 121 MET A O 1
ATOM 977 N N . GLU A 1 122 ? -30.559 -1.424 9.783 1.00 42.31 122 GLU A N 1
ATOM 978 C CA . GLU A 1 122 ? -31.906 -1.767 9.337 1.00 42.31 122 GLU A CA 1
ATOM 979 C C . GLU A 1 122 ? -32.534 -0.580 8.602 1.00 42.31 122 GLU A C 1
ATOM 981 O O . GLU A 1 122 ? -32.338 0.585 8.952 1.00 42.31 122 GLU A O 1
ATOM 986 N N . ALA A 1 123 ? -33.286 -0.901 7.554 1.00 53.44 123 ALA A N 1
ATOM 987 C CA . ALA A 1 123 ? -33.832 0.055 6.611 1.00 53.44 123 ALA A CA 1
ATOM 988 C C . ALA A 1 123 ? -34.770 1.088 7.262 1.00 53.44 123 ALA A C 1
ATOM 990 O O . ALA A 1 123 ? -35.939 0.816 7.525 1.00 53.44 123 ALA A O 1
ATOM 991 N N . HIS A 1 124 ? -34.295 2.325 7.379 1.00 45.12 124 HIS A N 1
ATOM 992 C CA . HIS A 1 124 ? -35.137 3.502 7.173 1.00 45.12 124 HIS A CA 1
ATOM 993 C C . HIS A 1 124 ? -35.056 3.777 5.663 1.00 45.12 124 HIS A C 1
ATOM 995 O O . HIS A 1 124 ? -33.999 4.136 5.153 1.00 45.12 124 HIS A O 1
ATOM 1001 N N . GLY A 1 125 ? -36.074 3.508 4.856 1.00 40.00 125 GLY A N 1
ATOM 1002 C CA . GLY A 1 125 ? -37.505 3.635 5.126 1.00 40.00 125 GLY A CA 1
ATOM 1003 C C . GLY A 1 125 ? -38.008 4.636 4.091 1.00 40.00 125 GLY A C 1
ATOM 1004 O O . GLY A 1 125 ? -37.412 5.704 3.954 1.00 40.00 125 GLY A O 1
ATOM 1005 N N . SER A 1 126 ? -38.996 4.262 3.278 1.00 49.78 126 SER A N 1
ATOM 1006 C CA . SER A 1 126 ? -39.404 5.072 2.129 1.00 49.78 126 SER A CA 1
ATOM 1007 C C . SER A 1 126 ? -39.852 6.470 2.561 1.00 49.78 126 SER A C 1
ATOM 1009 O O . SER A 1 126 ? -40.665 6.631 3.467 1.00 49.78 126 SER A O 1
ATOM 1011 N N . SER A 1 127 ? -39.323 7.493 1.888 1.00 38.78 127 SER A N 1
ATOM 1012 C CA . SER A 1 127 ? -39.957 8.809 1.864 1.00 38.78 127 SER A CA 1
ATOM 1013 C C . SER A 1 127 ? -40.895 8.833 0.666 1.00 38.78 127 SER A C 1
ATOM 1015 O O . SER A 1 127 ? -40.531 9.326 -0.401 1.00 38.78 127 SER A O 1
ATOM 1017 N N . ASP A 1 128 ? -42.075 8.246 0.840 1.00 44.88 128 ASP A N 1
ATOM 1018 C CA . ASP A 1 128 ? -43.172 8.319 -0.118 1.00 44.88 128 ASP A CA 1
ATOM 1019 C C . ASP A 1 128 ? -43.511 9.790 -0.413 1.00 44.88 128 ASP A C 1
ATOM 1021 O O . ASP A 1 128 ? -44.001 10.519 0.450 1.00 44.88 128 ASP A O 1
ATOM 1025 N N . MET A 1 129 ? -43.214 10.235 -1.636 1.00 52.28 129 MET A N 1
ATOM 1026 C CA . MET A 1 129 ? -43.665 11.519 -2.168 1.00 52.28 129 MET A CA 1
ATOM 1027 C C . MET A 1 129 ? -44.868 11.261 -3.072 1.00 52.28 129 MET A C 1
ATOM 1029 O O . MET A 1 129 ? -44.714 11.032 -4.270 1.00 52.28 129 MET A O 1
ATOM 1033 N N . ASP A 1 130 ? -46.057 11.307 -2.479 1.00 44.47 130 ASP A N 1
ATOM 1034 C CA . ASP A 1 130 ? -47.332 11.362 -3.193 1.00 44.47 130 ASP A CA 1
ATOM 1035 C C . ASP A 1 130 ? -48.114 12.620 -2.776 1.00 44.47 130 ASP A C 1
ATOM 1037 O O . ASP A 1 130 ? -47.859 13.216 -1.727 1.00 44.47 130 ASP A O 1
ATOM 1041 N N . THR A 1 131 ? -49.111 12.985 -3.581 1.00 46.28 131 THR A N 1
ATOM 1042 C CA . THR A 1 131 ? -50.018 14.136 -3.459 1.00 46.28 131 THR A CA 1
ATOM 1043 C C . THR A 1 131 ? -49.380 15.513 -3.671 1.00 46.28 131 THR A C 1
ATOM 1045 O O . THR A 1 131 ? -48.915 16.160 -2.740 1.00 46.28 131 THR A O 1
ATOM 1048 N N . PHE A 1 132 ? -49.486 16.017 -4.903 1.00 35.34 132 PHE A N 1
ATOM 1049 C CA . PHE A 1 132 ? -50.389 17.146 -5.184 1.00 35.34 132 PHE A CA 1
ATOM 1050 C C . PHE A 1 132 ? -50.720 17.183 -6.686 1.00 35.34 132 PHE A C 1
ATOM 1052 O O . PHE A 1 132 ? -49.970 17.718 -7.498 1.00 35.34 132 PHE A O 1
ATOM 1059 N N . VAL A 1 133 ? -51.853 16.573 -7.041 1.00 47.34 133 VAL A N 1
ATOM 1060 C CA . VAL A 1 133 ? -52.557 16.805 -8.308 1.00 47.34 133 VAL A CA 1
ATOM 1061 C C . VAL A 1 133 ? -53.731 17.734 -8.016 1.00 47.34 133 VAL A C 1
ATOM 1063 O O . VAL A 1 133 ? -54.592 17.392 -7.211 1.00 47.34 133 VAL A O 1
ATOM 1066 N N . GLU A 1 134 ? -53.760 18.897 -8.659 1.00 45.22 134 GLU A N 1
ATOM 1067 C CA . GLU A 1 134 ? -54.938 19.766 -8.723 1.00 45.22 134 GLU A CA 1
ATOM 1068 C C . GLU A 1 134 ? -55.145 20.193 -10.181 1.00 45.22 134 GLU A C 1
ATOM 1070 O O . GLU A 1 134 ? -54.560 21.164 -10.657 1.00 45.22 134 GLU A O 1
ATOM 1075 N N . ASP A 1 135 ? -55.971 19.425 -10.893 1.00 41.84 135 ASP A N 1
ATOM 1076 C CA . ASP A 1 135 ? -56.611 19.853 -12.135 1.00 41.84 135 ASP A CA 1
ATOM 1077 C C . ASP A 1 135 ? -57.728 20.857 -11.806 1.00 41.84 135 ASP A C 1
ATOM 1079 O O . ASP A 1 135 ? -58.639 20.520 -11.045 1.00 41.84 135 ASP A O 1
ATOM 1083 N N . VAL A 1 136 ? -57.720 22.048 -12.420 1.00 47.72 136 VAL A N 1
ATOM 1084 C CA . VAL A 1 136 ? -58.936 22.869 -12.578 1.00 47.72 136 VAL A CA 1
ATOM 1085 C C . VAL A 1 136 ? -58.963 23.543 -13.957 1.00 47.72 136 VAL A C 1
ATOM 1087 O O . VAL A 1 136 ? -58.042 24.262 -14.332 1.00 47.72 136 VAL A O 1
ATOM 1090 N N . ASP A 1 137 ? -60.061 23.269 -14.658 1.00 36.75 137 ASP A N 1
ATOM 1091 C CA . ASP A 1 137 ? -60.548 23.692 -15.980 1.00 36.75 137 ASP A CA 1
ATOM 1092 C C . ASP A 1 137 ? -60.084 25.019 -16.636 1.00 36.75 137 ASP A C 1
ATOM 1094 O O . ASP A 1 137 ? -60.130 26.097 -16.049 1.00 36.75 137 ASP A O 1
ATOM 1098 N N . SER A 1 138 ? -59.753 24.885 -17.931 1.00 43.16 138 SER A N 1
ATOM 1099 C CA . SER A 1 138 ? -60.488 25.400 -19.114 1.00 43.16 138 SER A CA 1
ATOM 1100 C C . SER A 1 138 ? -61.072 26.830 -19.153 1.00 43.16 138 SER A C 1
ATOM 1102 O O . SER A 1 138 ? -61.987 27.128 -18.402 1.00 43.16 138 SER A O 1
ATOM 1104 N N . GLU A 1 139 ? -60.676 27.614 -20.174 1.00 46.03 139 GLU A N 1
ATOM 1105 C CA . GLU A 1 139 ? -61.491 28.570 -20.977 1.00 46.03 139 GLU A CA 1
ATOM 1106 C C . GLU A 1 139 ? -60.815 28.750 -22.379 1.00 46.03 139 GLU A C 1
ATOM 1108 O O . GLU A 1 139 ? -59.688 28.287 -22.570 1.00 46.03 139 GLU A O 1
ATOM 1113 N N . GLU A 1 140 ? -61.512 29.345 -23.364 1.00 45.06 140 GLU A N 1
ATOM 1114 C CA . GLU A 1 140 ? -61.285 29.223 -24.835 1.00 45.06 140 GLU A CA 1
ATOM 1115 C C . GLU A 1 140 ? -60.379 30.307 -25.528 1.00 45.06 140 GLU A C 1
ATOM 1117 O O . GLU A 1 140 ? -59.582 30.967 -24.865 1.00 45.06 140 GLU A O 1
ATOM 1122 N N . ASP A 1 141 ? -60.546 30.473 -26.865 1.00 37.59 141 ASP A N 1
ATOM 1123 C CA . ASP A 1 141 ? -59.820 31.259 -27.913 1.00 37.59 141 ASP A CA 1
ATOM 1124 C C . ASP A 1 141 ? -58.504 30.653 -28.485 1.00 37.59 141 ASP A C 1
ATOM 1126 O O . ASP A 1 141 ? -57.655 30.174 -27.740 1.00 37.59 141 ASP A O 1
ATOM 1130 N N . GLU A 1 142 ? -58.192 30.673 -29.799 1.00 45.22 142 GLU A N 1
ATOM 1131 C CA . GLU A 1 142 ? -58.987 30.760 -31.055 1.00 45.22 142 GLU A CA 1
ATOM 1132 C C . GLU A 1 142 ? -58.181 30.078 -32.217 1.00 45.22 142 GLU A C 1
ATOM 1134 O O . GLU A 1 142 ? -56.987 29.803 -32.085 1.00 45.22 142 GLU A O 1
ATOM 1139 N N . TYR A 1 143 ? -58.813 29.769 -33.361 1.00 45.50 143 TYR A N 1
ATOM 1140 C CA . TYR A 1 143 ? -58.188 29.280 -34.611 1.00 45.50 143 TYR A CA 1
ATOM 1141 C C . TYR A 1 143 ? -57.209 30.286 -35.265 1.00 45.50 143 TYR A C 1
ATOM 1143 O O . TYR A 1 143 ? -57.570 31.438 -35.497 1.00 45.50 143 TYR A O 1
ATOM 1151 N N . SER A 1 144 ? -56.085 29.800 -35.810 1.00 48.62 144 SER A N 1
ATOM 1152 C CA . SER A 1 144 ? -55.581 30.308 -37.101 1.00 48.62 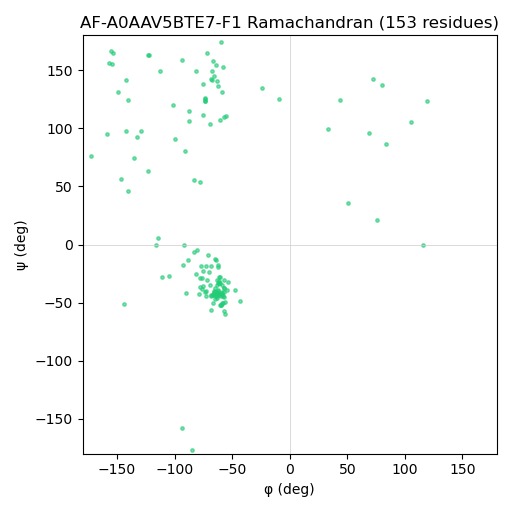144 SER A CA 1
ATOM 1153 C C . SER A 1 144 ? -54.824 29.234 -37.889 1.00 48.62 144 SER A C 1
ATOM 1155 O O . SER A 1 144 ? -53.957 28.550 -37.351 1.00 48.62 144 SER A O 1
ATOM 1157 N N . ASP A 1 145 ? -55.188 29.115 -39.162 1.00 52.34 145 ASP A N 1
ATOM 1158 C CA . ASP A 1 145 ? -54.657 28.195 -40.176 1.00 52.34 145 ASP A CA 1
ATOM 1159 C C . ASP A 1 145 ? -53.386 28.772 -40.859 1.00 52.34 145 ASP A C 1
ATOM 1161 O O . ASP A 1 145 ? -52.962 29.886 -40.544 1.00 52.34 145 ASP A O 1
ATOM 1165 N N . TYR A 1 146 ? -52.869 28.031 -41.844 1.00 46.56 146 TYR A N 1
ATOM 1166 C CA . TYR A 1 146 ? -51.968 28.413 -42.944 1.00 46.56 146 TYR A CA 1
ATOM 1167 C C . TYR A 1 146 ? -50.485 27.992 -42.888 1.00 46.56 146 TYR A C 1
ATOM 1169 O O . TYR A 1 146 ? -49.627 28.623 -42.276 1.00 46.56 146 TYR A O 1
ATOM 1177 N N . GLU A 1 147 ? -50.237 26.985 -43.733 1.00 50.66 147 GLU A N 1
ATOM 1178 C CA . GLU A 1 147 ? -49.148 26.900 -44.722 1.00 50.66 147 GLU A CA 1
ATOM 1179 C C . GLU A 1 147 ? -47.760 26.421 -44.261 1.00 50.66 147 GLU A C 1
ATOM 1181 O O . GLU A 1 147 ? -46.820 27.166 -43.994 1.00 50.66 147 GLU A O 1
ATOM 1186 N N . ASP A 1 148 ? -47.658 25.090 -44.289 1.00 50.47 148 ASP A N 1
ATOM 1187 C CA . ASP A 1 148 ? -46.660 24.343 -45.066 1.00 50.47 148 ASP A CA 1
ATOM 1188 C C . ASP A 1 148 ? -45.830 25.175 -46.072 1.00 50.47 148 ASP A C 1
ATOM 1190 O O . ASP A 1 148 ? -46.368 25.806 -46.983 1.00 50.47 148 ASP A O 1
ATOM 1194 N N . SER A 1 149 ? -44.504 25.096 -45.943 1.00 55.47 149 SER A N 1
ATOM 1195 C CA . SER A 1 149 ? -43.558 25.427 -47.010 1.00 55.47 149 SER A CA 1
ATOM 1196 C C . SER A 1 149 ? -42.393 24.446 -46.944 1.00 55.47 149 SER A C 1
ATOM 1198 O O . SER A 1 149 ? -41.444 24.630 -46.178 1.00 55.47 149 SER A O 1
ATOM 1200 N N . ASP A 1 150 ? -42.481 23.418 -47.782 1.00 55.66 150 ASP A N 1
ATOM 1201 C CA . ASP A 1 150 ? -41.355 22.590 -48.210 1.00 55.66 150 ASP A CA 1
ATOM 1202 C C . ASP A 1 150 ? -40.258 23.422 -48.929 1.00 55.66 150 ASP A C 1
ATOM 1204 O O . ASP A 1 150 ? -40.429 24.608 -49.229 1.00 55.66 150 ASP A O 1
ATOM 1208 N N . ASP A 1 151 ? -39.150 22.733 -49.242 1.00 47.94 151 ASP A N 1
ATOM 1209 C CA . ASP A 1 151 ? -37.967 23.159 -50.014 1.00 47.94 151 ASP A CA 1
ATOM 1210 C C . ASP A 1 151 ? -36.988 24.160 -49.333 1.00 47.94 151 ASP A C 1
ATOM 1212 O O . ASP A 1 151 ? -37.360 25.061 -48.591 1.00 47.94 151 ASP A O 1
ATOM 1216 N N . GLU A 1 152 ? -35.660 24.060 -49.505 1.00 56.28 152 GLU A N 1
ATOM 1217 C CA . GLU A 1 152 ? -34.887 23.303 -50.505 1.00 56.28 152 GLU A CA 1
ATOM 1218 C C . GLU A 1 152 ? -33.597 22.683 -49.911 1.00 56.28 152 GLU A C 1
ATOM 1220 O O . GLU A 1 152 ? -32.869 23.305 -49.133 1.00 56.28 152 GLU A O 1
ATOM 1225 N N . PHE A 1 153 ? -33.255 21.461 -50.337 1.00 47.94 153 PHE A N 1
ATOM 1226 C CA . PHE A 1 153 ? -31.962 20.819 -50.059 1.00 47.94 153 PHE A CA 1
ATOM 1227 C C . PHE A 1 153 ? -30.926 21.195 -51.132 1.00 47.94 153 PHE A C 1
ATOM 1229 O O . PHE A 1 153 ? -31.034 20.743 -52.274 1.00 47.94 153 PHE A O 1
ATOM 1236 N N . VAL A 1 154 ? -29.853 21.915 -50.770 1.00 58.22 154 VAL A N 1
ATOM 1237 C CA . VAL A 1 154 ? -28.714 22.156 -51.681 1.00 58.22 154 VAL A CA 1
ATOM 1238 C C . VAL A 1 154 ? -27.366 21.808 -51.035 1.00 58.22 154 VAL A C 1
ATOM 1240 O O . VAL A 1 154 ? -26.786 22.610 -50.314 1.00 58.22 154 VAL A O 1
ATOM 1243 N N . ARG A 1 155 ? -26.917 20.585 -51.361 1.00 53.00 155 ARG A N 1
ATOM 1244 C CA . ARG A 1 155 ? -25.535 20.050 -51.467 1.00 53.00 155 ARG A CA 1
ATOM 1245 C C . ARG A 1 155 ? -24.395 20.698 -50.667 1.00 53.00 155 ARG A C 1
ATOM 1247 O O . ARG A 1 155 ? -23.906 21.760 -51.108 1.00 53.00 155 ARG A O 1
#

Solvent-accessible surface area (backbone atoms only — not comparable to full-atom values): 10311 Å² total; per-residue (Å²): 131,80,80,71,86,76,69,52,71,70,54,43,50,53,42,54,52,50,46,42,74,75,69,46,51,73,68,48,52,50,51,22,40,74,79,29,54,62,66,57,70,57,60,67,67,62,41,47,53,44,48,53,44,40,52,70,75,63,64,56,68,69,65,57,48,46,77,39,42,62,59,69,76,54,48,50,82,83,44,50,48,61,51,49,55,50,39,57,73,70,71,60,86,77,54,68,59,72,73,59,75,60,55,67,73,60,48,53,54,60,68,69,56,79,68,85,64,103,78,80,85,74,83,84,68,86,82,82,86,75,88,88,86,82,89,79,84,89,85,88,90,82,93,81,87,87,79,89,76,83,88,82,92,81,136

Foldseek 3Di:
DDPLPPDDPVLQVVLLVLVVVLPDDSVLVVLLCVVPVCSSVDDPVLLVVLSCCCCPVVVDDPVLCSVVVCSSVDRVVPFVVVLSVLCVVLPDDDRPCVSGVDDPVVSVVVSVDNDPDPPPPDDPDDPDDDDDDDDDDDDDDDDDDDDDDDDDDDD

Radius of gyration: 29.44 Å; Cα contacts (8 Å, |Δi|>4): 92; chains: 1; bounding box: 77×44×73 Å

Secondary structure (DSSP, 8-state):
--GGGG--HHHHHHHHHHHHHHT--HHHHHHHHHH-GGGGGS-HHHHHHHHHHHHHTS---THHHHH-GGGGGS-IIIIIHHHHHHHHHHT----HHHHHSS-HHHHHHHHHS----S-------------------------------------

pLDDT: mean 80.46, std 21.92, range [35.34, 98.0]

Sequence (155 aa):
MPQAISLGRAAVLKHVNFLTACGFMLSQVSRMVVVCPQLLALNMDIMRMNFEYFKNEMERDLEELVEFPAFFTYGLESTVRPRHEMVVRKGFTCSLAWLLNCSDAKFDERMKYDTIGVEEMEAHGSSDMDTFVEDVDSEEDEYSDYEDSDDEFVR

Organism: NCBI:txid191504

Mean predicted aligned error: 14.16 Å